Protein AF-A0A9W9N3B6-F1 (afdb_monomer)

pLDDT: mean 85.4, std 9.72, range [54.69, 95.81]

Solvent-accessible surface area (backbone atoms only — not comparable to full-atom values): 5994 Å² total; per-residue (Å²): 132,68,84,66,53,83,86,32,72,30,38,48,22,33,52,52,59,69,69,51,59,78,86,63,60,72,90,76,66,42,54,64,38,54,9,24,20,26,20,39,54,20,50,50,55,47,49,55,44,31,75,75,74,47,75,69,90,46,63,70,59,44,51,51,52,38,46,49,42,22,44,55,46,49,53,51,50,34,67,75,54,66,41,80,89,54,63,62,66,61,17,42,53,49,11,43,58,50,41,52,53,39,47,62,69,67,60,87,102

Structu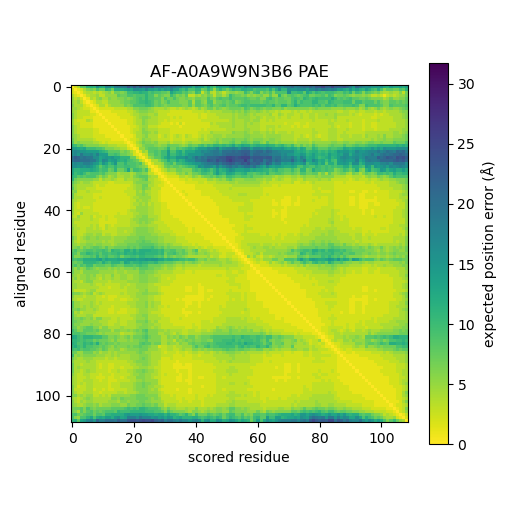re (mmCIF, N/CA/C/O backbone):
data_AF-A0A9W9N3B6-F1
#
_entry.id   AF-A0A9W9N3B6-F1
#
loop_
_atom_site.group_PDB
_atom_site.id
_atom_site.type_symbol
_atom_site.label_atom_id
_atom_site.label_alt_id
_atom_site.label_comp_id
_atom_site.label_asym_id
_atom_site.label_entity_id
_atom_site.label_seq_id
_atom_site.pdbx_PDB_ins_code
_atom_site.Cartn_x
_atom_site.Cartn_y
_atom_site.Cartn_z
_atom_site.occupancy
_atom_site.B_iso_or_equiv
_atom_site.auth_seq_id
_atom_site.auth_comp_id
_atom_site.auth_asym_id
_atom_site.auth_atom_id
_atom_site.pdbx_PDB_model_num
ATOM 1 N N . MET A 1 1 ? -7.797 15.219 6.197 1.00 55.91 1 MET A N 1
ATOM 2 C CA . MET A 1 1 ? -6.472 14.591 6.040 1.00 55.91 1 MET A CA 1
ATOM 3 C C . MET A 1 1 ? -6.703 13.118 5.803 1.00 55.91 1 MET A C 1
ATOM 5 O O . MET A 1 1 ? -7.433 12.525 6.594 1.00 55.91 1 MET A O 1
ATOM 9 N N . GLY A 1 2 ? -6.233 12.600 4.671 1.00 69.50 2 GLY A N 1
ATOM 10 C CA . GLY A 1 2 ? -6.261 11.167 4.376 1.00 69.50 2 GLY A CA 1
ATOM 11 C C . GLY A 1 2 ? -5.230 10.411 5.214 1.00 69.50 2 GLY A C 1
ATOM 12 O O . GLY A 1 2 ? -4.565 11.007 6.061 1.00 69.50 2 GLY A O 1
ATOM 13 N N . TRP A 1 3 ? -5.106 9.104 5.013 1.00 77.25 3 TRP A N 1
ATOM 14 C CA . TRP A 1 3 ? -4.041 8.294 5.597 1.00 77.25 3 TRP A CA 1
ATOM 15 C C . TRP A 1 3 ? -2.697 8.692 5.032 1.00 77.25 3 TRP A C 1
ATOM 17 O O . TRP A 1 3 ? -1.750 8.797 5.792 1.00 77.25 3 TRP A O 1
ATOM 27 N N . PHE A 1 4 ? -2.611 8.942 3.732 1.00 82.69 4 PHE A N 1
ATOM 28 C CA . PHE A 1 4 ? -1.417 9.498 3.119 1.00 82.69 4 PHE A CA 1
ATOM 29 C C . PHE A 1 4 ? -1.682 10.940 2.716 1.00 82.69 4 PHE A C 1
ATOM 31 O O . PHE A 1 4 ? -2.683 11.231 2.063 1.00 82.69 4 PHE A O 1
ATOM 38 N N . ASP A 1 5 ? -0.771 11.833 3.088 1.00 83.00 5 ASP A N 1
ATOM 39 C CA . ASP A 1 5 ? -0.748 13.173 2.517 1.00 83.00 5 ASP A CA 1
ATOM 40 C C . ASP A 1 5 ? -0.261 13.102 1.063 1.00 83.00 5 ASP A C 1
ATOM 42 O O . ASP A 1 5 ? 0.527 12.219 0.700 1.00 83.00 5 ASP A O 1
ATOM 46 N N . ASP A 1 6 ? -0.701 14.051 0.235 1.00 79.00 6 ASP A N 1
ATOM 47 C CA . ASP A 1 6 ? -0.331 14.124 -1.186 1.00 79.00 6 ASP A CA 1
ATOM 48 C C . ASP A 1 6 ? 1.189 14.299 -1.402 1.00 79.00 6 ASP A C 1
ATOM 50 O O . ASP A 1 6 ? 1.703 13.964 -2.469 1.00 79.00 6 ASP A O 1
ATOM 54 N N . ASP A 1 7 ? 1.911 14.744 -0.367 1.00 81.62 7 ASP A N 1
ATOM 55 C CA . ASP A 1 7 ? 3.370 14.922 -0.351 1.00 81.62 7 ASP A CA 1
ATOM 56 C C . ASP A 1 7 ? 4.130 13.725 0.268 1.00 81.62 7 ASP A C 1
ATOM 58 O O . ASP A 1 7 ? 5.351 13.763 0.442 1.00 81.62 7 ASP A O 1
ATOM 62 N N . SER A 1 8 ? 3.427 12.651 0.645 1.00 85.44 8 SER A N 1
ATOM 63 C CA . SER A 1 8 ? 4.051 11.440 1.196 1.00 85.44 8 SER A CA 1
ATOM 64 C C . SER A 1 8 ? 4.908 10.710 0.157 1.00 85.44 8 SER A C 1
ATOM 66 O O . SER A 1 8 ? 4.719 10.835 -1.055 1.00 85.44 8 SER A O 1
ATOM 68 N N . GLN A 1 9 ? 5.850 9.882 0.621 1.00 86.75 9 GLN A N 1
ATOM 69 C CA . GLN A 1 9 ? 6.652 9.057 -0.290 1.00 86.75 9 GLN A CA 1
ATOM 70 C C . GLN A 1 9 ? 5.788 8.091 -1.099 1.00 86.75 9 GLN A C 1
ATOM 72 O O . GLN A 1 9 ? 6.088 7.810 -2.250 1.00 86.75 9 GLN A O 1
ATOM 77 N N . GLU A 1 10 ? 4.713 7.589 -0.511 1.00 90.50 10 GLU A N 1
ATOM 78 C CA . GLU A 1 10 ? 3.754 6.688 -1.128 1.00 90.50 10 GLU A CA 1
ATOM 79 C C . GLU A 1 10 ? 2.945 7.403 -2.220 1.00 90.50 10 GLU A C 1
ATOM 81 O O . GLU A 1 10 ? 2.758 6.840 -3.300 1.00 90.50 10 GLU A O 1
ATOM 86 N N . ALA A 1 11 ? 2.556 8.662 -1.992 1.00 88.00 11 ALA A N 1
ATOM 87 C CA . ALA A 1 11 ? 1.931 9.508 -3.008 1.00 88.00 11 ALA A CA 1
ATOM 88 C C . ALA A 1 11 ? 2.894 9.827 -4.162 1.00 88.00 11 ALA A C 1
ATOM 90 O O . ALA A 1 11 ? 2.519 9.709 -5.330 1.00 88.00 11 ALA A O 1
ATOM 91 N N . MET A 1 12 ? 4.158 10.147 -3.858 1.00 88.38 12 MET A N 1
ATOM 92 C CA . MET A 1 12 ? 5.198 10.320 -4.879 1.00 88.38 12 MET A CA 1
ATOM 93 C C . MET A 1 12 ? 5.424 9.028 -5.667 1.00 88.38 12 MET A C 1
ATOM 95 O O . MET A 1 12 ? 5.454 9.054 -6.892 1.00 88.38 12 MET A O 1
ATOM 99 N N . HIS A 1 13 ? 5.495 7.880 -4.987 1.00 89.00 13 HIS A N 1
ATOM 100 C CA . HIS A 1 13 ? 5.631 6.576 -5.633 1.00 89.00 13 HIS A CA 1
ATOM 101 C C . HIS A 1 13 ? 4.456 6.286 -6.567 1.00 89.00 13 HIS A C 1
ATOM 103 O O . HIS A 1 13 ? 4.661 5.764 -7.659 1.00 89.00 13 HIS A O 1
ATOM 109 N N . TYR A 1 14 ? 3.234 6.637 -6.166 1.00 89.06 14 TYR A N 1
ATOM 110 C CA . TYR A 1 14 ? 2.059 6.520 -7.021 1.00 89.06 14 TYR A CA 1
ATOM 111 C C . TYR A 1 14 ? 2.166 7.401 -8.269 1.00 89.06 14 TYR A C 1
ATOM 113 O O . TYR A 1 14 ? 1.962 6.918 -9.382 1.00 89.06 14 TYR A O 1
ATOM 121 N N . GLN A 1 15 ? 2.534 8.673 -8.108 1.00 88.31 15 GLN A N 1
ATOM 122 C CA . GLN A 1 15 ? 2.706 9.594 -9.232 1.00 88.31 15 GLN A CA 1
ATOM 123 C C . GLN A 1 15 ? 3.813 9.124 -10.183 1.00 88.31 15 GLN A C 1
ATOM 125 O O . GLN A 1 15 ? 3.594 9.042 -11.391 1.00 88.31 15 GLN A O 1
ATOM 130 N N . ASP A 1 16 ? 4.976 8.746 -9.657 1.00 86.31 16 ASP A N 1
ATOM 131 C CA . ASP A 1 16 ? 6.099 8.228 -10.440 1.00 86.31 16 ASP A CA 1
ATOM 132 C C . ASP A 1 16 ? 5.734 6.932 -11.168 1.00 86.31 16 ASP A C 1
ATOM 134 O O . ASP A 1 16 ? 6.064 6.750 -12.344 1.00 86.31 16 ASP A O 1
ATOM 138 N N . PHE A 1 17 ? 4.997 6.044 -10.503 1.00 86.00 17 PHE A N 1
ATOM 139 C CA . PHE A 1 17 ? 4.503 4.807 -11.093 1.00 86.00 17 PHE A CA 1
ATOM 140 C C . PHE A 1 17 ? 3.514 5.055 -12.247 1.00 86.00 17 PHE A C 1
ATOM 142 O O . PHE A 1 17 ? 3.558 4.345 -13.258 1.00 86.00 17 PHE A O 1
ATOM 149 N N . GLN A 1 18 ? 2.656 6.073 -12.134 1.00 85.94 18 GLN A N 1
ATOM 150 C CA . GLN A 1 18 ? 1.736 6.487 -13.200 1.00 85.94 18 GLN A CA 1
ATOM 151 C C . GLN A 1 18 ? 2.459 7.181 -14.361 1.00 85.94 18 GLN A C 1
ATOM 153 O O . GLN A 1 18 ? 2.125 6.964 -15.525 1.00 85.94 18 GLN A O 1
ATOM 158 N N . ASN A 1 19 ? 3.480 7.982 -14.055 1.00 85.19 19 ASN A N 1
ATOM 159 C CA . ASN A 1 19 ? 4.254 8.729 -15.044 1.00 85.19 19 ASN A CA 1
ATOM 160 C C . ASN A 1 19 ? 5.296 7.870 -15.774 1.00 85.19 19 ASN A C 1
ATOM 162 O O . ASN A 1 19 ? 5.828 8.298 -16.799 1.00 85.19 19 ASN A O 1
ATOM 166 N N . THR A 1 20 ? 5.612 6.674 -15.268 1.00 78.06 20 THR A N 1
ATOM 167 C CA . THR A 1 20 ? 6.576 5.770 -15.900 1.00 78.06 20 THR A CA 1
ATOM 168 C C . THR A 1 20 ? 5.935 5.076 -17.111 1.00 78.06 20 THR A C 1
ATOM 170 O O . THR A 1 20 ? 5.017 4.269 -16.942 1.00 78.06 20 THR A O 1
ATOM 173 N N . PRO A 1 21 ? 6.413 5.338 -18.346 1.00 70.62 21 PRO A N 1
ATOM 174 C CA . PRO A 1 21 ? 5.933 4.657 -19.541 1.00 70.62 21 PRO A CA 1
ATOM 175 C C . PRO A 1 21 ? 6.156 3.145 -19.457 1.00 70.62 21 PRO A C 1
ATOM 177 O O . PRO A 1 21 ? 7.229 2.699 -19.053 1.00 70.62 21 PRO A O 1
ATOM 180 N N . GLN A 1 22 ? 5.189 2.363 -19.947 1.00 61.97 22 GLN A N 1
ATOM 181 C CA . GLN A 1 22 ? 5.238 0.890 -19.980 1.00 61.97 22 GLN A CA 1
ATOM 182 C C . GLN A 1 22 ? 6.479 0.296 -20.675 1.00 61.97 22 GLN A C 1
ATOM 184 O O . GLN A 1 22 ? 6.804 -0.859 -20.442 1.00 61.97 22 GLN A O 1
ATOM 189 N N . HIS A 1 23 ? 7.176 1.057 -21.526 1.00 59.41 23 HIS A N 1
ATOM 190 C CA . HIS A 1 23 ? 8.358 0.591 -22.261 1.00 59.41 23 HIS A CA 1
ATOM 191 C C . HIS A 1 23 ? 9.694 0.890 -21.554 1.00 59.41 23 HIS A C 1
ATOM 193 O O . HIS A 1 23 ? 10.748 0.546 -22.089 1.00 59.41 23 HIS A O 1
ATOM 199 N N . LEU A 1 24 ? 9.689 1.561 -20.393 1.00 55.66 24 LEU A N 1
ATOM 200 C CA . LEU A 1 24 ? 10.910 1.789 -19.619 1.00 55.66 24 LEU A CA 1
ATOM 201 C C . LEU A 1 24 ? 11.263 0.537 -18.803 1.00 55.66 24 LEU A C 1
ATOM 203 O O . LEU A 1 24 ? 10.456 0.031 -18.032 1.00 55.66 24 LEU A O 1
ATOM 207 N N . HIS A 1 25 ? 12.494 0.064 -19.012 1.00 54.69 25 HIS A N 1
ATOM 208 C CA . HIS A 1 25 ? 13.072 -1.168 -18.471 1.00 54.69 25 HIS A CA 1
ATOM 209 C C . HIS A 1 25 ? 12.968 -1.324 -16.942 1.00 54.69 25 HIS A C 1
ATOM 211 O O . HIS A 1 25 ? 12.894 -0.337 -16.206 1.00 54.69 25 HIS A O 1
ATOM 217 N N . GLU A 1 26 ? 13.088 -2.582 -16.492 1.00 60.19 26 GLU A N 1
ATOM 218 C CA . GL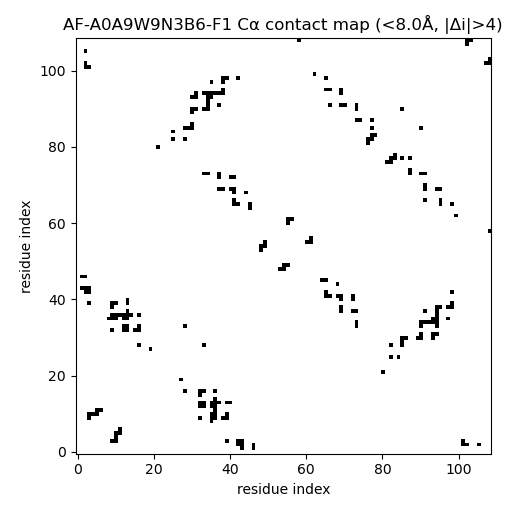U A 1 26 ? 13.024 -3.081 -15.103 1.00 60.19 26 GLU A CA 1
ATOM 219 C C . GLU A 1 26 ? 13.630 -2.157 -14.039 1.00 60.19 26 GLU A C 1
ATOM 221 O O . GLU A 1 26 ? 13.095 -2.031 -12.942 1.00 60.19 26 GLU A O 1
ATOM 226 N N . ALA A 1 27 ? 14.718 -1.463 -14.379 1.00 62.38 27 ALA A N 1
ATOM 227 C CA . ALA A 1 27 ? 15.450 -0.569 -13.489 1.00 62.38 27 ALA A CA 1
ATOM 228 C C . ALA A 1 27 ? 14.604 0.560 -12.872 1.00 62.38 27 ALA A C 1
ATOM 230 O O . ALA A 1 27 ? 14.961 1.053 -11.803 1.00 62.38 27 ALA A O 1
ATOM 231 N N . LYS A 1 28 ? 13.508 0.989 -13.518 1.00 67.88 28 LYS A N 1
ATOM 232 C CA . LYS A 1 28 ? 12.613 2.012 -12.948 1.00 67.88 28 LYS A CA 1
ATOM 233 C C . LYS A 1 28 ? 11.508 1.443 -12.061 1.00 67.88 28 LYS A C 1
ATOM 235 O O . LYS A 1 28 ? 11.018 2.158 -11.196 1.00 67.88 28 LYS A O 1
ATOM 240 N N . PHE A 1 29 ? 11.131 0.181 -12.239 1.00 73.56 29 PHE A N 1
ATOM 241 C CA . PHE A 1 29 ? 10.045 -0.455 -11.497 1.00 73.56 29 PHE A CA 1
ATOM 242 C C . PHE A 1 29 ? 10.603 -1.278 -10.334 1.00 73.56 29 PHE A C 1
ATOM 244 O O . PHE A 1 29 ? 10.723 -2.498 -10.405 1.00 73.56 29 PHE A O 1
ATOM 251 N N . SER A 1 30 ? 10.951 -0.602 -9.238 1.00 81.94 30 SER A N 1
ATOM 252 C CA . SER A 1 30 ? 11.333 -1.290 -8.003 1.00 81.94 30 SER A CA 1
ATOM 253 C C . SER A 1 30 ? 10.100 -1.797 -7.246 1.00 81.94 30 SER A C 1
ATOM 255 O O . SER A 1 30 ? 9.022 -1.197 -7.288 1.00 81.94 30 SER A O 1
ATOM 257 N N . HIS A 1 31 ? 10.261 -2.878 -6.478 1.00 84.75 31 HIS A N 1
ATOM 258 C CA . HIS A 1 31 ? 9.219 -3.364 -5.565 1.00 84.75 31 HIS A CA 1
ATOM 259 C C . HIS A 1 31 ? 8.770 -2.307 -4.557 1.00 84.75 31 HIS A C 1
ATOM 261 O O . HIS A 1 31 ? 7.624 -2.317 -4.113 1.00 84.75 31 HIS A O 1
ATOM 267 N N . GLU A 1 32 ? 9.668 -1.395 -4.191 1.00 86.12 32 GLU A N 1
ATOM 268 C CA . GLU A 1 32 ? 9.372 -0.294 -3.280 1.00 86.12 32 GLU A CA 1
ATOM 269 C C . 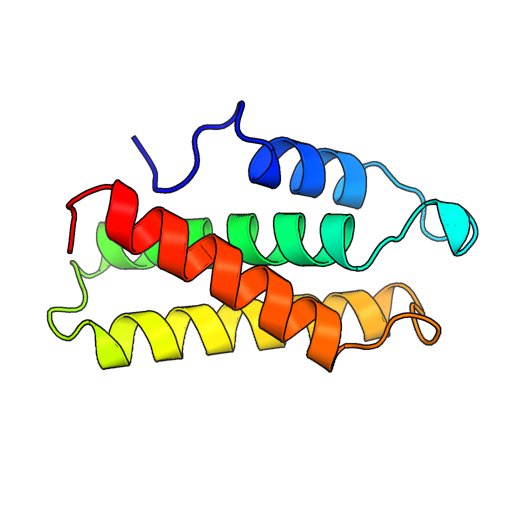GLU A 1 32 ? 8.514 0.785 -3.940 1.00 86.12 32 GLU A C 1
ATOM 271 O O . GLU A 1 32 ? 7.591 1.290 -3.295 1.00 86.12 32 GLU A O 1
ATOM 276 N N . LEU A 1 33 ? 8.776 1.095 -5.216 1.00 90.00 33 LEU A N 1
ATOM 277 C CA . LEU A 1 33 ? 7.968 2.012 -6.016 1.00 90.00 33 LEU A CA 1
ATOM 278 C C . LEU A 1 33 ? 6.547 1.465 -6.155 1.00 90.00 33 LEU A C 1
ATOM 280 O O . LEU A 1 33 ? 5.591 2.101 -5.719 1.00 90.00 33 LEU A O 1
ATOM 284 N N . ILE A 1 34 ? 6.415 0.242 -6.672 1.00 90.12 34 ILE A N 1
ATOM 285 C CA . ILE A 1 34 ? 5.105 -0.390 -6.883 1.00 90.12 34 ILE A CA 1
ATOM 286 C C . ILE A 1 34 ? 4.404 -0.606 -5.541 1.00 90.12 34 ILE A C 1
ATOM 288 O O . ILE A 1 34 ? 3.210 -0.361 -5.418 1.00 90.12 34 ILE A O 1
ATOM 292 N N . GLY A 1 35 ? 5.140 -1.013 -4.504 1.00 91.62 35 GLY A N 1
ATOM 293 C CA . GLY A 1 35 ? 4.566 -1.244 -3.183 1.00 91.62 35 GLY A CA 1
ATOM 294 C C . GLY A 1 35 ? 4.098 0.047 -2.509 1.00 91.62 35 GLY A C 1
ATOM 295 O O . GLY A 1 35 ? 3.071 0.050 -1.841 1.00 91.62 35 GLY A O 1
ATOM 296 N N . GLY A 1 36 ? 4.814 1.158 -2.703 1.00 91.69 36 GLY A N 1
ATOM 297 C CA . GLY A 1 36 ? 4.373 2.477 -2.243 1.00 91.69 36 GLY A CA 1
ATOM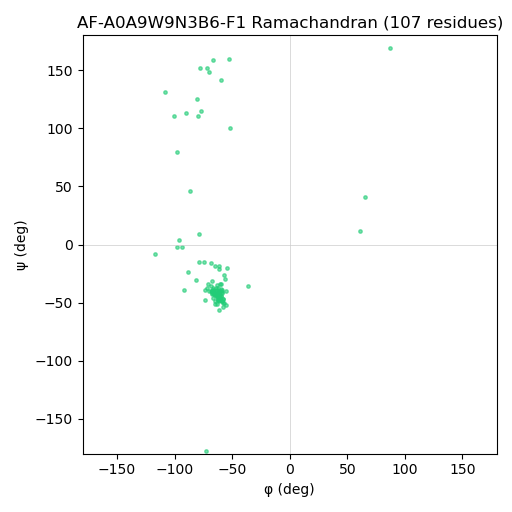 298 C C . GLY A 1 36 ? 3.123 2.950 -2.981 1.00 91.69 36 GLY A C 1
ATOM 299 O O . GLY A 1 36 ? 2.157 3.341 -2.333 1.00 91.69 36 GLY A O 1
ATOM 300 N N . ALA A 1 37 ? 3.106 2.817 -4.310 1.00 92.81 37 ALA A N 1
ATOM 301 C CA . ALA A 1 37 ? 1.944 3.141 -5.134 1.00 92.81 37 ALA A CA 1
ATOM 302 C C . ALA A 1 37 ? 0.709 2.309 -4.747 1.00 92.81 37 ALA A C 1
ATOM 304 O O . ALA A 1 37 ? -0.383 2.851 -4.591 1.00 92.81 37 ALA A O 1
ATOM 305 N N . ALA A 1 38 ? 0.893 1.004 -4.531 1.00 94.00 38 ALA A N 1
ATOM 306 C CA . ALA A 1 38 ? -0.167 0.094 -4.114 1.00 94.00 38 ALA A CA 1
ATOM 307 C C . ALA A 1 38 ? -0.707 0.433 -2.720 1.00 94.00 38 ALA A C 1
ATOM 309 O O . ALA A 1 38 ? -1.917 0.410 -2.514 1.00 94.00 38 ALA A O 1
ATOM 310 N N . ALA A 1 39 ? 0.173 0.764 -1.767 1.00 93.56 39 ALA A N 1
ATOM 311 C CA . ALA A 1 39 ? -0.243 1.199 -0.438 1.00 93.56 39 ALA A CA 1
ATOM 312 C C . ALA A 1 39 ? -1.071 2.488 -0.516 1.00 93.56 39 ALA A C 1
ATOM 314 O O . ALA A 1 39 ? -2.146 2.547 0.076 1.00 93.56 39 ALA A O 1
ATOM 315 N N . PHE A 1 40 ? -0.604 3.483 -1.276 1.00 93.62 40 PHE A N 1
ATOM 316 C CA . PHE A 1 40 ? -1.305 4.754 -1.457 1.00 93.62 40 PHE A CA 1
ATOM 317 C C . PHE A 1 40 ? -2.712 4.563 -2.027 1.00 93.62 40 PHE A C 1
ATOM 319 O O . PHE A 1 40 ? -3.690 4.994 -1.418 1.00 93.62 40 PHE A O 1
ATOM 326 N N . GLU A 1 41 ? -2.823 3.865 -3.159 1.00 93.75 41 GLU A N 1
ATOM 327 C CA . GLU A 1 41 ? -4.106 3.631 -3.825 1.00 93.75 41 GLU A CA 1
ATOM 328 C C . GLU A 1 41 ? -5.065 2.828 -2.933 1.00 93.75 41 GLU A C 1
ATOM 330 O O . GLU A 1 41 ? -6.243 3.166 -2.821 1.00 93.75 41 GLU A O 1
ATOM 335 N N . ALA A 1 42 ? -4.569 1.791 -2.251 1.00 93.94 42 ALA A N 1
ATOM 336 C CA . ALA A 1 42 ? -5.395 0.968 -1.374 1.00 93.94 42 ALA A CA 1
ATOM 337 C C . ALA A 1 42 ? -5.921 1.748 -0.164 1.00 93.94 42 ALA A C 1
ATOM 339 O O . ALA A 1 42 ? -7.098 1.631 0.178 1.00 93.94 42 ALA A O 1
ATOM 340 N N . MET A 1 43 ? -5.077 2.568 0.467 1.00 91.94 43 MET A N 1
ATOM 341 C CA . MET A 1 43 ? -5.504 3.413 1.581 1.00 91.94 43 MET A CA 1
ATOM 342 C C . MET A 1 43 ? -6.492 4.483 1.125 1.00 91.94 43 MET A C 1
ATOM 344 O O . MET A 1 43 ? -7.486 4.707 1.807 1.00 91.94 43 MET A O 1
ATOM 348 N N . LYS A 1 44 ? -6.292 5.075 -0.055 1.00 91.94 44 LYS A N 1
ATOM 349 C CA . LYS A 1 44 ? -7.235 6.034 -0.636 1.00 91.94 44 LYS A CA 1
ATOM 350 C C . LYS A 1 44 ? -8.595 5.399 -0.935 1.00 91.94 44 LYS A C 1
ATOM 352 O O . LYS A 1 44 ? -9.632 5.961 -0.598 1.00 91.94 44 LYS A O 1
ATOM 357 N N . ALA A 1 45 ? -8.610 4.199 -1.511 1.00 92.12 45 ALA A N 1
ATOM 358 C CA . ALA A 1 45 ? -9.845 3.449 -1.732 1.00 92.12 45 ALA A CA 1
ATOM 359 C C . ALA A 1 45 ? -10.544 3.083 -0.409 1.00 92.12 45 ALA A C 1
ATOM 361 O O . ALA A 1 45 ? -11.774 3.089 -0.329 1.00 92.12 45 ALA A O 1
ATOM 362 N N . TYR A 1 46 ? -9.770 2.799 0.642 1.00 90.50 46 TYR A N 1
ATOM 363 C CA . TYR A 1 46 ? -10.301 2.594 1.984 1.00 90.50 46 TYR A CA 1
ATOM 364 C C . TYR A 1 46 ? -10.891 3.886 2.578 1.00 90.50 46 TYR A C 1
ATOM 366 O O . TYR A 1 46 ? -11.987 3.836 3.123 1.00 90.50 46 TYR A O 1
ATOM 374 N N . GLU A 1 47 ? -10.259 5.051 2.406 1.00 89.19 47 GLU A N 1
ATOM 375 C CA . GLU A 1 47 ? -10.835 6.349 2.816 1.00 89.19 47 GLU A CA 1
ATOM 376 C C . GLU A 1 47 ? -12.155 6.637 2.127 1.00 89.19 47 GLU A C 1
ATOM 378 O O . GLU A 1 47 ? -13.110 7.058 2.774 1.00 89.19 47 GLU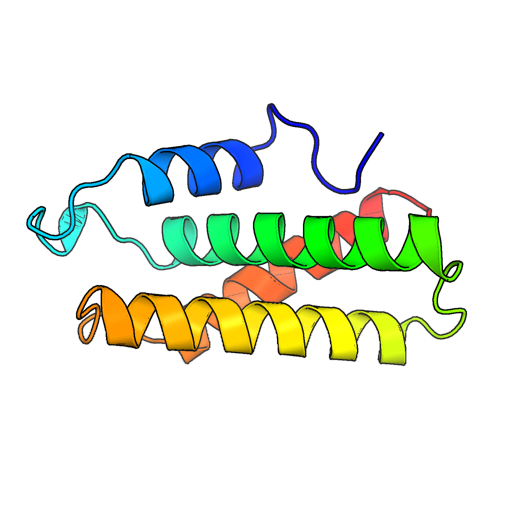 A O 1
ATOM 383 N N . ASP A 1 48 ? -12.223 6.395 0.820 1.00 91.00 48 ASP A N 1
ATOM 384 C CA . ASP A 1 48 ? -13.449 6.567 0.051 1.00 91.00 48 ASP A CA 1
ATOM 385 C C . ASP A 1 48 ? -14.565 5.663 0.589 1.00 91.00 48 ASP A C 1
ATOM 387 O O . ASP A 1 48 ? -15.728 6.072 0.651 1.00 91.00 48 ASP A O 1
ATOM 391 N N . HIS A 1 49 ? -14.220 4.441 1.005 1.00 89.50 49 HIS A N 1
ATOM 392 C CA . HIS A 1 49 ? -15.145 3.550 1.694 1.00 89.50 49 HIS A CA 1
ATOM 393 C C . HIS A 1 49 ? -15.567 4.125 3.054 1.00 89.50 49 HIS A C 1
ATOM 395 O O . HIS A 1 49 ? -16.766 4.184 3.330 1.00 89.50 49 HIS A O 1
ATOM 401 N N . GLU A 1 50 ? -14.626 4.585 3.884 1.00 88.44 50 GLU A N 1
ATOM 402 C CA . GLU A 1 50 ? -14.924 5.197 5.185 1.00 88.44 50 GLU A CA 1
ATOM 403 C C . GLU A 1 50 ? -15.828 6.429 5.052 1.00 88.44 50 GLU A C 1
ATOM 405 O O . GLU A 1 50 ? -16.777 6.590 5.817 1.00 88.44 50 GLU A O 1
ATOM 410 N N . ALA A 1 51 ? -15.585 7.275 4.051 1.00 88.00 51 ALA A N 1
ATOM 411 C CA . ALA A 1 51 ? -16.354 8.488 3.805 1.00 88.00 51 ALA A CA 1
ATOM 412 C C . ALA A 1 51 ? -17.799 8.201 3.367 1.00 88.00 51 ALA A C 1
ATOM 414 O O . ALA A 1 51 ? -18.699 8.991 3.651 1.00 88.00 51 ALA A O 1
ATOM 415 N N . ARG A 1 52 ? -18.031 7.084 2.664 1.00 90.12 52 ARG A N 1
ATOM 416 C CA . ARG A 1 52 ? -19.357 6.709 2.139 1.00 90.12 52 ARG A CA 1
ATOM 417 C C . ARG A 1 52 ? -20.152 5.825 3.094 1.00 90.12 52 ARG A C 1
ATOM 419 O O . ARG A 1 52 ? -21.364 5.989 3.193 1.00 90.12 52 ARG A O 1
ATOM 426 N N . ASN A 1 53 ? -19.482 4.892 3.765 1.00 88.44 53 ASN A N 1
ATOM 427 C CA . ASN A 1 53 ? -20.117 3.816 4.528 1.00 88.44 53 ASN A CA 1
ATOM 428 C C . ASN A 1 53 ? -19.819 3.878 6.033 1.00 88.44 53 ASN A C 1
ATOM 430 O O . ASN A 1 53 ? -20.414 3.119 6.796 1.00 88.44 53 ASN A O 1
ATOM 434 N N . GLY A 1 54 ? -18.918 4.764 6.464 1.00 84.50 54 GLY A N 1
ATOM 435 C CA . GLY A 1 54 ? -18.376 4.778 7.819 1.00 84.50 54 GLY A CA 1
ATOM 436 C C . GLY A 1 54 ? -17.158 3.864 7.981 1.00 84.50 54 GLY A C 1
ATOM 437 O O . GLY A 1 54 ? -16.814 3.069 7.100 1.00 84.50 54 GLY A O 1
ATOM 438 N N . GLN A 1 55 ? -16.482 3.999 9.121 1.00 82.81 55 GLN A N 1
ATOM 439 C CA . GLN A 1 55 ? -15.280 3.223 9.426 1.00 82.81 55 GLN A CA 1
ATOM 440 C C . GLN A 1 55 ? -15.599 1.749 9.679 1.00 82.81 55 GLN A C 1
ATOM 442 O O . GLN A 1 55 ? -16.653 1.399 10.212 1.00 82.81 55 GLN A O 1
ATOM 447 N N . ILE A 1 56 ? -14.657 0.873 9.333 1.00 84.56 56 ILE A N 1
ATOM 448 C CA . ILE A 1 56 ? -14.732 -0.531 9.732 1.00 84.56 56 ILE A CA 1
ATOM 449 C C . ILE A 1 56 ? -14.260 -0.629 11.187 1.00 84.56 56 ILE A C 1
ATOM 451 O O . ILE A 1 56 ? -13.075 -0.483 11.458 1.00 84.56 56 ILE A O 1
ATOM 455 N N . GLU A 1 57 ? -15.171 -0.920 12.121 1.00 79.19 57 GLU A N 1
ATOM 456 C CA . GLU A 1 57 ? -14.872 -0.975 13.569 1.00 79.19 57 GLU A CA 1
ATOM 457 C C . GLU A 1 57 ? -13.834 -2.044 13.959 1.00 79.19 57 GLU A C 1
ATOM 459 O O . GLU A 1 57 ? -13.226 -1.981 15.023 1.00 79.19 57 GLU A O 1
ATOM 464 N N . ASN A 1 58 ? -13.632 -3.059 13.114 1.00 86.62 58 ASN A N 1
ATOM 465 C CA . ASN A 1 58 ? -12.692 -4.142 13.376 1.00 86.62 58 ASN A CA 1
ATOM 466 C C . ASN A 1 58 ? -11.376 -3.922 12.617 1.00 86.62 58 ASN A C 1
ATOM 468 O O . ASN A 1 58 ? -11.320 -4.107 11.400 1.00 86.62 58 ASN A O 1
ATOM 472 N N . HIS A 1 59 ? -10.303 -3.630 13.357 1.00 82.56 59 HIS A N 1
ATOM 473 C CA . HIS A 1 59 ? -8.955 -3.422 12.816 1.00 82.56 59 HIS A CA 1
ATOM 474 C C . HIS A 1 59 ? -8.441 -4.589 11.967 1.00 82.56 59 HIS A C 1
ATOM 476 O O . HIS A 1 59 ? -7.826 -4.365 10.928 1.00 82.56 59 HIS A O 1
ATOM 482 N N . ALA A 1 60 ? -8.696 -5.837 12.376 1.00 88.62 60 ALA A N 1
ATOM 483 C CA . ALA A 1 60 ? -8.270 -7.002 11.602 1.00 88.62 60 ALA A CA 1
ATOM 484 C C . ALA A 1 60 ? -8.975 -7.024 10.242 1.00 88.62 60 ALA A C 1
ATOM 486 O O . ALA A 1 60 ? -8.335 -7.209 9.210 1.00 88.62 60 ALA A O 1
ATOM 487 N N . ARG A 1 61 ? -10.276 -6.713 10.230 1.00 89.44 61 ARG A N 1
ATOM 488 C CA . ARG A 1 61 ? -11.062 -6.622 8.998 1.00 89.44 61 ARG A CA 1
ATOM 489 C C . ARG A 1 61 ? -10.621 -5.454 8.114 1.00 89.44 61 ARG A C 1
ATOM 491 O O . ARG A 1 61 ? -10.588 -5.597 6.897 1.00 89.44 61 ARG A O 1
ATOM 498 N N . ALA A 1 62 ? -10.259 -4.314 8.699 1.00 88.75 62 ALA A N 1
ATOM 499 C CA . ALA A 1 62 ? -9.714 -3.181 7.954 1.00 88.75 62 ALA A CA 1
ATOM 500 C C . ALA A 1 62 ? -8.359 -3.526 7.301 1.00 88.75 62 ALA A C 1
ATOM 502 O O . ALA A 1 62 ? -8.166 -3.244 6.117 1.00 88.75 62 ALA A O 1
ATOM 503 N N . LYS A 1 63 ? -7.458 -4.218 8.022 1.00 90.19 63 LYS A N 1
AT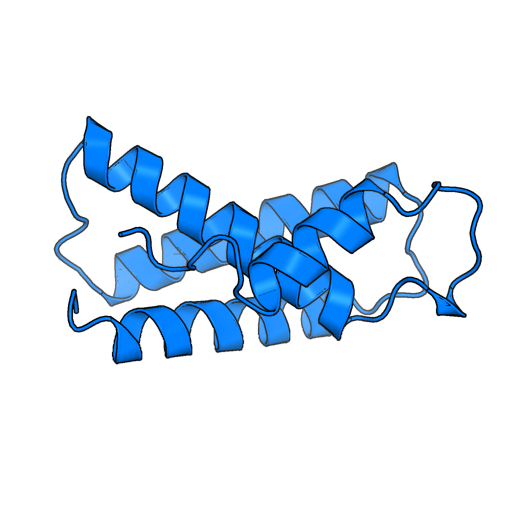OM 504 C CA . LYS A 1 63 ? -6.193 -4.727 7.456 1.00 90.19 63 LYS A CA 1
ATOM 505 C C . LYS A 1 63 ? -6.439 -5.721 6.323 1.00 90.19 63 LYS A C 1
ATOM 507 O O . LYS A 1 63 ? -5.792 -5.616 5.288 1.00 90.19 63 LYS A O 1
ATOM 512 N N . GLU A 1 64 ? -7.392 -6.639 6.476 1.00 92.12 64 GLU A N 1
ATOM 513 C CA . GLU A 1 64 ? -7.762 -7.594 5.421 1.00 92.12 64 GLU A CA 1
ATOM 514 C C . GLU A 1 64 ? -8.293 -6.900 4.162 1.00 92.12 64 GLU A C 1
ATOM 516 O O . GLU A 1 64 ? -7.897 -7.252 3.051 1.00 92.12 64 GLU A O 1
ATOM 521 N N . VAL A 1 65 ? -9.156 -5.891 4.318 1.00 92.31 65 VAL A N 1
ATOM 522 C CA . VAL A 1 65 ? -9.682 -5.113 3.187 1.00 92.31 65 VAL A CA 1
ATOM 523 C C . VAL A 1 65 ? -8.549 -4.407 2.453 1.00 92.31 65 VAL A C 1
ATOM 525 O O . VAL A 1 65 ? -8.444 -4.526 1.233 1.00 92.31 65 VAL A O 1
ATOM 528 N N . VAL A 1 66 ? -7.665 -3.722 3.178 1.00 93.44 66 VAL A N 1
ATOM 529 C CA . VAL A 1 66 ? -6.535 -3.027 2.555 1.00 93.44 66 VAL A CA 1
ATOM 530 C C . VAL A 1 66 ? -5.539 -4.001 1.931 1.00 93.44 66 VAL A C 1
ATOM 532 O O . VAL A 1 66 ? -5.086 -3.766 0.814 1.00 93.44 66 VAL A O 1
ATOM 535 N N . ALA A 1 67 ? -5.261 -5.136 2.570 1.00 94.62 67 ALA A N 1
ATOM 536 C CA . ALA A 1 67 ? -4.454 -6.202 1.986 1.00 94.62 67 ALA A CA 1
ATOM 537 C C . ALA A 1 67 ? -5.061 -6.734 0.676 1.00 94.62 67 ALA A C 1
ATOM 539 O O . ALA A 1 67 ? -4.327 -6.953 -0.290 1.00 94.62 67 ALA A O 1
ATOM 540 N N . GLY A 1 68 ? -6.386 -6.896 0.620 1.00 95.56 68 GLY A N 1
ATOM 541 C CA . GLY A 1 68 ? -7.109 -7.286 -0.589 1.00 95.56 68 GLY A CA 1
ATOM 542 C C . GLY A 1 68 ? -7.018 -6.238 -1.701 1.00 95.56 68 GLY A C 1
ATOM 543 O O . GLY A 1 68 ? -6.745 -6.587 -2.849 1.00 95.56 68 GLY A O 1
ATOM 544 N N . LEU A 1 69 ? -7.177 -4.954 -1.362 1.00 95.50 69 LEU A N 1
ATOM 545 C CA . LEU A 1 69 ? -7.035 -3.838 -2.305 1.00 95.50 69 LEU A CA 1
ATOM 546 C C . LEU A 1 69 ? -5.612 -3.749 -2.874 1.00 95.50 69 LEU A C 1
ATOM 548 O O . LEU A 1 69 ? -5.441 -3.621 -4.085 1.00 95.50 69 LEU A O 1
ATOM 552 N N . ILE A 1 70 ? -4.595 -3.895 -2.020 1.00 95.81 70 ILE A N 1
ATOM 553 C CA . ILE A 1 70 ? -3.185 -3.969 -2.425 1.00 95.81 70 ILE A CA 1
ATOM 554 C C . ILE A 1 70 ? -2.968 -5.138 -3.385 1.00 95.81 70 ILE A C 1
ATOM 556 O O . ILE A 1 70 ? -2.355 -4.960 -4.434 1.00 95.81 70 ILE A O 1
ATOM 560 N N . GLY A 1 71 ? -3.466 -6.329 -3.037 1.00 94.62 71 GLY A N 1
ATOM 561 C CA . GLY A 1 71 ? -3.333 -7.521 -3.871 1.00 94.62 71 GLY A CA 1
ATOM 562 C C . GLY A 1 71 ? -3.914 -7.303 -5.265 1.00 94.62 71 GLY A C 1
ATOM 563 O O . GLY A 1 71 ? -3.216 -7.508 -6.254 1.00 94.62 71 GLY A O 1
ATOM 564 N N . ALA A 1 72 ? -5.147 -6.795 -5.331 1.00 94.62 72 ALA A N 1
ATOM 565 C CA . ALA A 1 72 ? -5.830 -6.502 -6.586 1.00 94.62 72 ALA A CA 1
ATOM 566 C C . ALA A 1 72 ? -5.096 -5.449 -7.433 1.00 94.62 72 ALA A C 1
ATOM 568 O O . ALA A 1 72 ? -4.995 -5.609 -8.649 1.00 94.62 72 ALA A O 1
ATOM 569 N N . PHE A 1 73 ? -4.565 -4.392 -6.809 1.00 93.19 73 PHE A N 1
ATOM 570 C CA . PHE A 1 73 ? -3.783 -3.375 -7.511 1.00 93.19 73 PHE A CA 1
ATOM 571 C C . PHE A 1 73 ? -2.486 -3.961 -8.079 1.00 93.19 73 PHE A C 1
ATOM 573 O O . PHE A 1 73 ? -2.220 -3.820 -9.268 1.00 93.19 73 PHE A O 1
ATOM 580 N N . VAL A 1 74 ? -1.701 -4.662 -7.254 1.00 91.94 74 VAL A N 1
ATOM 581 C CA . VAL A 1 74 ? -0.421 -5.249 -7.677 1.00 91.94 74 VAL A CA 1
ATOM 582 C C . VAL A 1 74 ? -0.627 -6.272 -8.788 1.00 91.94 74 VAL A C 1
ATOM 584 O O . VAL A 1 74 ? 0.082 -6.216 -9.788 1.00 91.94 74 VAL A O 1
ATOM 587 N N . ASP A 1 75 ? -1.590 -7.183 -8.642 1.00 92.12 75 ASP A N 1
ATOM 588 C CA . ASP A 1 75 ? -1.835 -8.219 -9.648 1.00 92.12 75 ASP A CA 1
ATOM 589 C C . ASP A 1 75 ? -2.253 -7.594 -10.986 1.00 92.12 75 ASP A C 1
ATOM 591 O O . ASP A 1 75 ? -1.656 -7.904 -12.017 1.00 92.12 75 ASP A O 1
ATOM 595 N N . ARG A 1 76 ? -3.176 -6.621 -10.966 1.00 91.31 76 ARG A N 1
ATOM 596 C CA . ARG A 1 76 ? -3.584 -5.879 -12.167 1.00 91.31 76 ARG A CA 1
ATOM 597 C C . ARG A 1 76 ? -2.407 -5.165 -12.827 1.00 91.31 76 ARG A C 1
ATOM 599 O O . ARG A 1 76 ? -2.254 -5.231 -14.045 1.00 91.31 76 ARG A O 1
ATOM 606 N N . GLU A 1 77 ? -1.606 -4.437 -12.060 1.00 88.44 77 GLU A N 1
ATOM 607 C CA . GLU A 1 77 ? -0.501 -3.654 -12.611 1.00 88.44 77 GLU A CA 1
ATOM 608 C C . GLU A 1 77 ? 0.606 -4.546 -13.174 1.00 88.44 77 GLU A C 1
ATOM 610 O O . GLU A 1 77 ? 1.127 -4.271 -14.254 1.00 88.44 77 GLU A O 1
ATOM 615 N N . VAL A 1 78 ? 0.930 -5.649 -12.498 1.00 87.25 78 VAL A N 1
ATOM 616 C CA . VAL A 1 78 ? 1.928 -6.599 -12.996 1.00 87.25 78 VAL A CA 1
ATOM 617 C C . VAL A 1 78 ? 1.446 -7.281 -14.276 1.00 87.25 78 VAL A C 1
ATOM 619 O O . VAL A 1 78 ? 2.219 -7.378 -15.227 1.00 87.25 78 VAL A O 1
ATOM 622 N N . GLU A 1 79 ? 0.174 -7.681 -14.347 1.00 86.69 79 GLU A N 1
ATOM 623 C CA . GLU A 1 79 ? -0.410 -8.303 -15.543 1.00 86.69 79 GLU A CA 1
ATOM 624 C C . GLU A 1 79 ? -0.520 -7.334 -16.725 1.00 86.69 79 GLU A C 1
ATOM 626 O O . GLU A 1 79 ? -0.216 -7.695 -17.859 1.00 86.69 79 GLU A O 1
ATOM 631 N N . THR A 1 80 ? -0.942 -6.092 -16.482 1.00 86.00 80 THR A N 1
ATOM 632 C CA . THR A 1 80 ? -1.183 -5.113 -17.556 1.00 86.00 80 THR A CA 1
ATOM 633 C C . THR A 1 80 ? 0.086 -4.429 -18.048 1.00 86.00 80 THR A C 1
ATOM 635 O O . THR A 1 80 ? 0.157 -4.058 -19.221 1.00 86.00 80 THR A O 1
ATOM 638 N N . LYS A 1 81 ? 1.088 -4.244 -17.180 1.00 82.31 81 LYS A N 1
ATOM 639 C CA . LYS A 1 81 ? 2.376 -3.630 -17.533 1.00 82.31 81 LYS A CA 1
ATOM 640 C C . LYS A 1 81 ? 3.480 -4.655 -17.821 1.00 82.31 81 LYS A C 1
ATOM 642 O O . LYS A 1 81 ? 4.571 -4.243 -18.197 1.00 82.31 81 LYS A O 1
ATOM 647 N N . GLY A 1 82 ? 3.209 -5.957 -17.689 1.00 79.50 82 GLY A N 1
ATOM 648 C CA . GLY A 1 82 ? 4.171 -7.024 -17.995 1.00 79.50 82 GLY A CA 1
ATOM 649 C C . GLY A 1 82 ? 5.385 -7.025 -17.062 1.00 79.50 82 GLY A C 1
ATOM 650 O O . GLY A 1 82 ? 6.518 -7.189 -17.509 1.00 79.50 82 GLY A O 1
ATOM 651 N N . LEU A 1 83 ? 5.164 -6.792 -15.764 1.00 82.44 83 LEU A N 1
ATOM 652 C CA . LEU A 1 83 ? 6.228 -6.654 -14.759 1.00 82.44 83 LEU A CA 1
ATOM 653 C C . LEU A 1 83 ? 6.656 -8.016 -14.182 1.00 82.44 83 LEU A C 1
ATOM 655 O O . LEU A 1 83 ? 6.777 -8.169 -12.969 1.00 82.44 83 LEU A O 1
ATOM 659 N N . ASP A 1 84 ? 6.868 -9.024 -15.031 1.00 80.25 84 ASP A N 1
ATOM 660 C CA . ASP A 1 84 ? 7.123 -10.414 -14.599 1.00 80.25 84 ASP A CA 1
ATOM 661 C C . ASP A 1 84 ? 8.433 -10.593 -13.811 1.00 80.25 84 ASP A C 1
ATOM 663 O O . ASP A 1 84 ? 8.605 -11.561 -13.072 1.00 80.25 84 ASP A O 1
ATOM 667 N N . PHE A 1 85 ? 9.348 -9.634 -13.927 1.00 79.94 85 PHE A N 1
ATOM 668 C CA . PHE A 1 85 ? 10.588 -9.557 -13.153 1.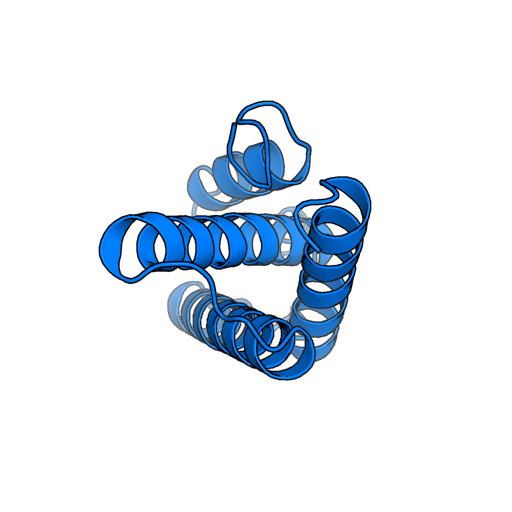00 79.94 85 PHE A CA 1
ATOM 669 C C . PHE A 1 85 ? 10.376 -9.121 -11.697 1.00 79.94 85 PHE A C 1
ATOM 671 O O . PHE A 1 85 ? 11.264 -9.265 -10.852 1.00 79.94 85 PHE A O 1
ATOM 678 N N . VAL A 1 86 ? 9.199 -8.581 -11.382 1.00 83.06 86 VAL A N 1
ATOM 679 C CA . VAL A 1 86 ? 8.832 -8.136 -10.044 1.00 83.06 86 VAL A CA 1
ATOM 680 C C . VAL A 1 86 ? 8.180 -9.293 -9.288 1.00 83.06 86 VAL A C 1
ATOM 682 O O . VAL A 1 86 ? 7.058 -9.703 -9.565 1.00 83.06 86 VAL A O 1
ATOM 685 N N . ASP A 1 87 ? 8.858 -9.777 -8.251 1.00 89.62 87 ASP A N 1
ATOM 686 C CA . ASP A 1 87 ? 8.252 -10.571 -7.172 1.00 89.62 87 ASP A CA 1
ATOM 687 C C . ASP A 1 87 ? 7.011 -9.884 -6.550 1.00 89.62 87 ASP A C 1
ATOM 689 O O . ASP A 1 87 ? 7.116 -8.995 -5.698 1.00 89.62 87 ASP A O 1
ATOM 693 N N . ARG A 1 88 ? 5.823 -10.328 -6.974 1.00 90.50 88 ARG A N 1
ATOM 694 C CA . ARG A 1 88 ? 4.519 -9.797 -6.548 1.00 90.50 88 ARG A CA 1
ATOM 695 C C . ARG A 1 88 ? 4.312 -9.905 -5.042 1.00 90.50 88 ARG A C 1
ATOM 697 O O . ARG A 1 88 ? 3.791 -8.973 -4.436 1.00 90.50 88 ARG A O 1
ATOM 704 N N . GLU A 1 89 ? 4.745 -11.002 -4.428 1.00 92.06 89 GLU A N 1
ATOM 705 C CA . GLU A 1 89 ? 4.565 -11.231 -2.992 1.00 92.06 89 GLU A CA 1
ATOM 706 C C . GLU A 1 89 ? 5.406 -10.250 -2.182 1.00 92.06 89 GLU A C 1
ATOM 708 O O . GLU A 1 89 ? 4.927 -9.660 -1.211 1.00 92.06 89 GLU A O 1
ATOM 713 N N . LYS A 1 90 ? 6.631 -9.973 -2.638 1.00 91.25 90 LYS A N 1
ATOM 714 C CA . LYS A 1 90 ? 7.470 -8.944 -2.024 1.00 91.25 90 LYS A CA 1
ATOM 715 C C . LYS A 1 90 ? 6.848 -7.549 -2.136 1.00 91.25 90 LYS A C 1
ATOM 717 O O . LYS A 1 90 ? 6.907 -6.791 -1.166 1.00 91.25 90 LYS A O 1
ATOM 722 N N . VAL A 1 91 ? 6.223 -7.212 -3.271 1.00 93.31 91 VAL A N 1
ATOM 723 C CA . VAL A 1 91 ? 5.484 -5.943 -3.431 1.00 93.31 91 VAL A CA 1
ATOM 724 C C . VAL A 1 91 ? 4.299 -5.874 -2.477 1.00 93.31 91 VAL A C 1
ATOM 726 O O . VAL A 1 91 ? 4.173 -4.894 -1.745 1.00 93.31 91 VAL A O 1
ATOM 729 N N . LYS A 1 92 ? 3.452 -6.910 -2.460 1.00 94.75 92 LYS A N 1
ATOM 730 C CA . LYS A 1 92 ? 2.261 -6.980 -1.603 1.00 94.75 92 LYS A CA 1
ATOM 731 C C . LYS A 1 92 ? 2.644 -6.849 -0.134 1.00 94.75 92 LYS A C 1
ATOM 733 O O . LYS A 1 92 ? 2.074 -6.020 0.570 1.00 94.75 92 LYS A O 1
ATOM 738 N N . HIS A 1 93 ? 3.667 -7.580 0.307 1.00 94.75 93 HIS A N 1
ATOM 739 C CA . HIS A 1 93 ? 4.156 -7.503 1.680 1.00 94.75 93 HIS A CA 1
ATOM 740 C C . HIS A 1 93 ? 4.699 -6.110 2.026 1.00 94.75 93 HIS A C 1
ATOM 742 O O . HIS A 1 93 ? 4.413 -5.572 3.097 1.00 94.75 93 HIS A O 1
ATOM 748 N N . HIS A 1 94 ? 5.467 -5.498 1.120 1.00 94.19 94 HIS A N 1
ATOM 749 C CA . HIS A 1 94 ? 5.988 -4.149 1.325 1.00 94.19 94 HIS A CA 1
ATOM 750 C C . HIS A 1 94 ? 4.862 -3.109 1.415 1.00 94.19 94 HIS A C 1
ATOM 752 O O . HIS A 1 94 ? 4.857 -2.289 2.333 1.00 94.19 94 HIS A O 1
ATOM 758 N N . ALA A 1 95 ? 3.885 -3.177 0.511 1.00 94.44 95 ALA A N 1
ATOM 759 C CA . ALA A 1 95 ? 2.716 -2.309 0.506 1.00 94.44 95 ALA A CA 1
ATOM 760 C C . ALA A 1 95 ? 1.891 -2.454 1.793 1.00 94.44 95 ALA A C 1
ATOM 762 O O . ALA A 1 95 ? 1.588 -1.451 2.437 1.00 94.44 95 ALA A O 1
ATOM 763 N N . GLN A 1 96 ? 1.606 -3.691 2.219 1.00 94.38 96 GLN A N 1
ATOM 764 C CA . GLN A 1 96 ? 0.879 -3.976 3.462 1.00 94.38 96 GLN A CA 1
ATOM 765 C C . GLN A 1 96 ? 1.604 -3.373 4.666 1.00 94.38 96 GLN A C 1
ATOM 767 O O . GLN A 1 96 ? 1.010 -2.636 5.443 1.00 94.38 96 GLN A O 1
ATOM 772 N N . ARG A 1 97 ? 2.924 -3.568 4.765 1.00 93.88 97 ARG A N 1
ATOM 773 C CA . ARG A 1 97 ? 3.754 -2.973 5.826 1.00 93.88 97 ARG A CA 1
ATOM 774 C C . ARG A 1 9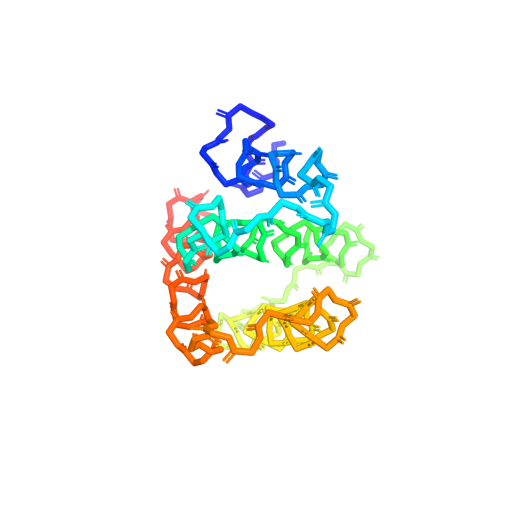7 ? 3.728 -1.442 5.835 1.00 93.88 97 ARG A C 1
ATOM 776 O O . ARG A 1 97 ? 3.889 -0.848 6.900 1.00 93.88 97 ARG A O 1
ATOM 783 N N . ARG A 1 98 ? 3.620 -0.774 4.680 1.00 92.69 98 ARG A N 1
ATOM 784 C CA . ARG A 1 98 ? 3.489 0.697 4.625 1.00 92.69 98 ARG A CA 1
ATOM 785 C C . ARG A 1 98 ? 2.094 1.134 5.059 1.00 92.69 98 ARG A C 1
ATOM 787 O O . ARG A 1 98 ? 1.994 1.988 5.932 1.00 92.69 98 ARG A O 1
ATOM 794 N N . ALA A 1 99 ? 1.058 0.496 4.522 1.00 91.62 99 ALA A N 1
AT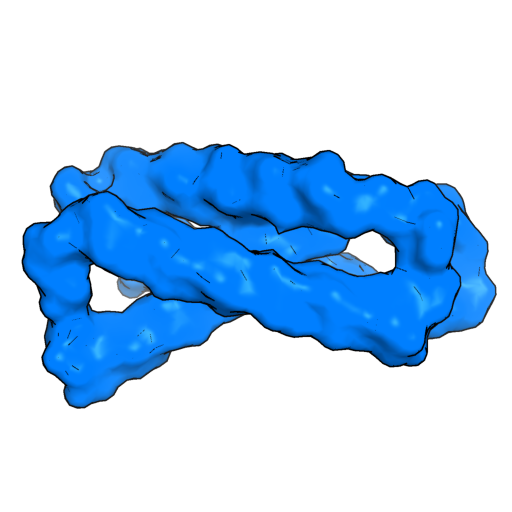OM 795 C CA . ALA A 1 99 ? -0.328 0.764 4.883 1.00 91.62 99 ALA A CA 1
ATOM 796 C C . ALA A 1 99 ? -0.579 0.568 6.386 1.00 91.62 99 ALA A C 1
ATOM 798 O O . ALA A 1 99 ? -1.057 1.482 7.045 1.00 91.62 99 ALA A O 1
ATOM 799 N N . GLU A 1 100 ? -0.166 -0.566 6.956 1.00 90.75 100 GLU A N 1
ATOM 800 C CA . GLU A 1 100 ? -0.334 -0.859 8.384 1.00 90.75 100 GLU A CA 1
ATOM 801 C C . GLU A 1 100 ? 0.394 0.145 9.280 1.00 90.75 100 GLU A C 1
ATOM 803 O O . GLU A 1 100 ? -0.182 0.648 10.240 1.00 90.75 100 GLU A O 1
ATOM 808 N N . ARG A 1 101 ? 1.638 0.507 8.942 1.00 90.12 101 ARG A N 1
ATOM 809 C CA . ARG A 1 101 ? 2.367 1.535 9.697 1.00 90.12 101 ARG A CA 1
ATOM 810 C C . ARG A 1 101 ? 1.679 2.890 9.628 1.00 90.12 101 ARG A C 1
ATOM 812 O O . ARG A 1 101 ? 1.722 3.630 10.606 1.00 90.12 101 ARG A O 1
ATOM 819 N N . GLN A 1 102 ? 1.095 3.241 8.485 1.00 88.88 102 GLN A N 1
ATOM 820 C CA . GLN A 1 102 ? 0.379 4.504 8.342 1.00 88.88 102 GLN A CA 1
ATOM 821 C C . GLN A 1 102 ? -0.926 4.496 9.135 1.00 88.88 102 GLN A C 1
ATOM 823 O O . GLN A 1 102 ? -1.268 5.477 9.795 1.00 88.88 102 GLN A O 1
ATOM 828 N N . MET A 1 103 ? -1.621 3.360 9.116 1.00 85.12 103 MET A N 1
ATOM 829 C CA . MET A 1 103 ? -2.812 3.128 9.917 1.00 85.12 103 MET A CA 1
ATOM 830 C C . MET A 1 103 ? -2.541 3.362 11.402 1.00 85.12 103 MET A C 1
ATOM 832 O O . MET A 1 103 ? -3.205 4.188 12.028 1.00 85.12 103 MET A O 1
ATOM 836 N N . GLU A 1 104 ? -1.493 2.719 11.915 1.00 86.12 104 GLU A N 1
ATOM 837 C CA . GLU A 1 104 ? -1.032 2.839 13.299 1.00 86.12 104 GLU A CA 1
ATOM 838 C C . GLU A 1 104 ? -0.613 4.274 13.663 1.00 86.12 104 GLU A C 1
ATOM 840 O O . GLU A 1 104 ? -0.934 4.758 14.745 1.00 86.12 104 GLU A O 1
ATOM 845 N N . GLN A 1 105 ? 0.067 4.990 12.760 1.00 84.38 105 GLN A N 1
ATOM 846 C CA . GLN A 1 105 ? 0.524 6.367 13.002 1.00 84.38 105 GLN A CA 1
ATOM 847 C C . GLN A 1 105 ? -0.604 7.398 13.028 1.00 84.38 105 GLN A C 1
ATOM 849 O O . GLN A 1 105 ? -0.524 8.380 13.763 1.00 84.38 105 GLN A O 1
ATOM 854 N N . SER A 1 106 ? -1.643 7.206 12.219 1.00 76.75 106 SER A N 1
ATOM 855 C CA . SER A 1 106 ? -2.731 8.181 12.097 1.00 76.75 106 SER A CA 1
ATOM 856 C C . SER A 1 106 ? -3.598 8.313 13.360 1.00 76.75 106 SER A C 1
ATOM 858 O O . SER A 1 106 ? -4.392 9.249 13.454 1.00 76.75 106 SER A O 1
ATOM 860 N N . GLY A 1 107 ? -3.514 7.355 14.294 1.00 68.25 107 GLY A N 1
ATOM 861 C CA . GLY A 1 107 ? -4.349 7.309 15.500 1.00 68.25 107 GLY A CA 1
ATOM 862 C C . GLY A 1 107 ? -5.856 7.203 15.229 1.00 68.25 107 GLY A C 1
ATOM 863 O O . GLY A 1 107 ? -6.661 7.379 16.138 1.00 68.25 107 GLY A O 1
ATOM 864 N N . ARG A 1 108 ? -6.259 6.927 13.982 1.00 65.44 108 ARG A N 1
ATOM 865 C CA . ARG A 1 108 ? -7.637 6.563 13.602 1.00 65.44 108 ARG A CA 1
ATOM 866 C C . ARG A 1 108 ? -7.960 5.096 13.921 1.00 65.44 108 ARG A C 1
ATOM 868 O O . ARG A 1 108 ? -8.970 4.573 13.455 1.00 65.44 108 ARG A O 1
ATOM 875 N N . TRP A 1 109 ? -7.043 4.459 14.644 1.00 63.69 109 TRP A N 1
ATOM 876 C CA . TRP A 1 109 ? -7.005 3.079 15.089 1.00 63.69 109 TRP A CA 1
ATOM 877 C C . TRP A 1 109 ? -6.662 3.100 16.572 1.00 63.69 109 TRP A C 1
ATOM 879 O O . TRP A 1 109 ? -5.744 3.873 16.932 1.00 63.69 109 TRP A O 1
#

Radius of gyration: 13.67 Å; Cα contacts (8 Å, |Δi|>4): 129; chains: 1; bounding box: 36×26×38 Å

Secondary structure (DSSP, 8-state):
--SS-TTSHHHHHHHHHHHS-TTS-GGG--HHHHHHHHHHHHHHHHHHHHHHH---S-HHHHHHHHHHHHHHHHHHHHHHHT-TTS-HHHHHHHHHHHHHHHHHHTT--

InterPro domains:
  IPR022234 Virulence factor CipC-like [PF12585] (15-105)
  IPR022234 Virulence factor CipC-like [PTHR37450] (1-106)

Nearest PDB structures (foldseek):
  2odm-assembly1_B  TM=3.118E-01  e=2.017E+00  Staphylococcus aureus subsp. aureus MW2

Sequence (109 aa):
MGWFDDDSQEAMHYQDFQNTPQHLHEAKFSHELIGGAAAFEAMKAYEDHEARNGQIENHARAKEVVAGLIGAFVDREVETKGLDFVDREKVKHHAQRRAERQMEQSGRW

Organism: NCBI:txid70096

Mean predicted aligned error: 5.04 Å

Foldseek 3Di:
DFLDDCPDPLVVLLVQLVVDDLPDDPVSDDLLSLLSNLLVVLSVVQVVCCVPPNHDPDPVVSLVSSLVSSLVSLVVCCVVSVNPVDPSVSSSVSNSVVNVVSVVVVPPD